Protein AF-A0A1F9MZT5-F1 (afdb_monomer_lite)

pLDDT: mean 84.38, std 18.91, range [40.41, 97.75]

Secondary structure (DSSP, 8-state):
-------------------SSHHHHHHHHHHHHHHT--HHHHHHHHHHHHHHHHHHHHTT-HHHHHHHHHHHHHH-EEETTTTEEE-GGGGHHHHHHHHHHHHHHHHH--

Sequence (110 aa):
MMQRLKWIVVAAGMFAFTGCGGSVGDYCEQWAKCEGGNDLDEDACVEKRTGEASVADVYDCGDEWDARMDCLAENSTCDSEKDKLESGDACDSEKDKLDACIDAGSAENP

Structure (mmCIF, N/CA/C/O backbone):
data_AF-A0A1F9MZT5-F1
#
_entry.id   AF-A0A1F9MZT5-F1
#
loop_
_atom_site.group_PDB
_atom_site.id
_atom_site.type_symbol
_atom_site.label_atom_id
_atom_site.label_alt_id
_atom_site.label_comp_id
_atom_site.label_asym_id
_atom_site.label_entity_id
_atom_site.label_seq_id
_atom_site.pdbx_PDB_ins_code
_atom_site.Cartn_x
_atom_site.Cartn_y
_atom_site.Cartn_z
_atom_site.occupancy
_atom_site.B_iso_or_equiv
_atom_site.auth_seq_id
_atom_site.auth_comp_id
_atom_site.auth_asym_id
_atom_site.auth_atom_id
_atom_site.pdbx_PDB_model_num
ATOM 1 N N . MET A 1 1 ? 47.373 -28.946 -13.566 1.00 40.41 1 MET A N 1
ATOM 2 C CA . MET A 1 1 ? 46.985 -28.134 -14.737 1.00 40.41 1 MET A CA 1
ATOM 3 C C . MET A 1 1 ? 45.495 -27.850 -14.593 1.00 40.41 1 MET A C 1
ATOM 5 O O . MET A 1 1 ? 44.720 -28.792 -14.525 1.00 40.41 1 MET A O 1
ATOM 9 N N . MET A 1 2 ? 45.135 -26.589 -14.347 1.00 46.78 2 MET A N 1
ATOM 10 C CA . MET A 1 2 ? 43.766 -26.125 -14.088 1.00 46.78 2 MET A CA 1
ATOM 11 C C . MET A 1 2 ? 43.021 -25.900 -15.407 1.00 46.78 2 MET A C 1
ATOM 13 O O . MET A 1 2 ? 43.546 -25.201 -16.267 1.00 46.78 2 MET A O 1
ATOM 17 N N . GLN A 1 3 ? 41.786 -26.390 -15.522 1.00 52.81 3 GLN A N 1
ATOM 18 C CA . GLN A 1 3 ? 40.801 -25.939 -16.517 1.00 52.81 3 GLN A CA 1
ATOM 19 C C . GLN A 1 3 ? 39.405 -26.283 -15.955 1.00 52.81 3 GLN A C 1
ATOM 21 O O . GLN A 1 3 ? 38.983 -27.428 -16.000 1.00 52.81 3 GLN A O 1
ATOM 26 N N . ARG A 1 4 ? 38.875 -25.488 -15.016 1.00 55.00 4 ARG A N 1
ATOM 27 C CA . ARG A 1 4 ? 38.036 -24.281 -15.185 1.00 55.00 4 ARG A CA 1
ATOM 28 C C . ARG A 1 4 ? 36.736 -24.525 -15.968 1.00 55.00 4 ARG A C 1
ATOM 30 O O . ARG A 1 4 ? 36.797 -24.710 -17.174 1.00 55.00 4 ARG A O 1
ATOM 37 N N . LEU A 1 5 ? 35.618 -24.310 -15.252 1.00 48.09 5 LEU A N 1
ATOM 38 C CA . LEU A 1 5 ? 34.267 -23.937 -15.720 1.00 48.09 5 LEU A CA 1
ATOM 39 C C . LEU A 1 5 ? 33.536 -24.996 -16.572 1.00 48.09 5 LEU A C 1
ATOM 41 O O . LEU A 1 5 ? 34.049 -25.457 -17.574 1.00 48.09 5 LEU A O 1
ATOM 45 N N . LYS A 1 6 ? 32.300 -25.404 -16.277 1.00 42.03 6 LYS A N 1
ATOM 46 C CA . LYS A 1 6 ? 31.129 -24.602 -15.899 1.00 42.03 6 LYS A CA 1
ATOM 47 C C . LYS A 1 6 ? 30.142 -25.518 -15.164 1.00 42.03 6 LYS A C 1
ATOM 49 O O . LYS A 1 6 ? 29.573 -26.418 -15.772 1.00 42.03 6 LYS A O 1
ATOM 54 N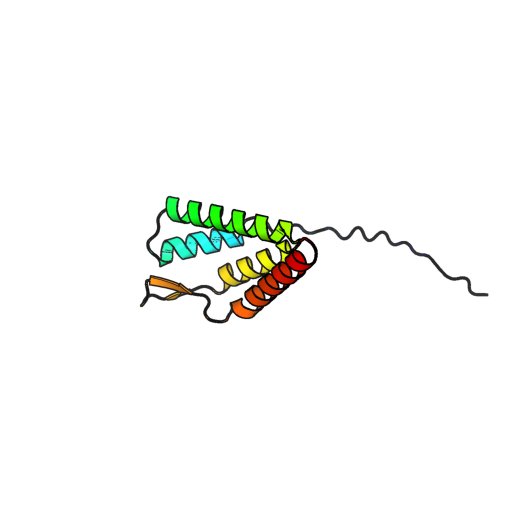 N . TRP A 1 7 ? 29.922 -25.275 -13.878 1.00 43.28 7 TRP A N 1
ATOM 55 C CA . TRP A 1 7 ? 28.711 -25.748 -13.216 1.00 43.28 7 TRP A CA 1
ATOM 56 C C . TRP A 1 7 ? 27.586 -24.819 -13.663 1.00 43.28 7 TRP A C 1
ATOM 58 O O . TRP A 1 7 ? 27.469 -23.708 -13.154 1.00 43.28 7 TRP A O 1
ATOM 68 N N . ILE A 1 8 ? 26.803 -25.229 -14.660 1.00 56.16 8 ILE A N 1
ATOM 69 C CA . ILE A 1 8 ? 25.488 -24.623 -14.875 1.00 56.16 8 ILE A CA 1
ATOM 70 C C . ILE A 1 8 ? 24.580 -25.286 -13.844 1.00 56.16 8 ILE A C 1
ATOM 72 O O . ILE A 1 8 ? 23.955 -26.310 -14.103 1.00 56.16 8 ILE A O 1
ATOM 76 N N . VAL A 1 9 ? 24.585 -24.736 -12.631 1.00 55.91 9 VAL A N 1
ATOM 77 C CA . VAL A 1 9 ? 23.478 -24.941 -11.705 1.00 55.91 9 VAL A CA 1
ATOM 78 C C . VAL A 1 9 ? 22.326 -24.160 -12.319 1.00 55.91 9 VAL A C 1
ATOM 80 O O . VAL A 1 9 ? 22.299 -22.934 -12.252 1.00 55.91 9 VAL A O 1
ATOM 83 N N . VAL A 1 10 ? 21.413 -24.862 -12.991 1.00 57.78 10 VAL A N 1
ATOM 84 C CA . VAL A 1 10 ? 20.081 -24.330 -13.280 1.00 57.78 10 VAL A CA 1
ATOM 85 C C . VAL A 1 10 ? 19.390 -24.228 -11.926 1.00 57.78 10 VAL A C 1
ATOM 87 O O . VAL A 1 10 ? 18.700 -25.144 -11.489 1.00 57.78 10 VAL A O 1
ATOM 90 N N . ALA A 1 11 ? 19.658 -23.139 -11.210 1.00 53.38 11 ALA A N 1
ATOM 91 C CA . ALA A 1 11 ? 18.785 -22.696 -10.147 1.00 53.38 11 ALA A CA 1
ATOM 92 C C . ALA A 1 11 ? 17.546 -22.153 -10.859 1.00 53.38 11 ALA A C 1
ATOM 94 O O . ALA A 1 11 ? 17.489 -20.985 -11.231 1.00 53.38 11 ALA A O 1
ATOM 95 N N . ALA A 1 12 ? 16.591 -23.043 -11.128 1.00 52.28 12 ALA A N 1
ATOM 96 C CA . ALA A 1 12 ? 15.211 -22.642 -11.312 1.00 52.28 12 ALA A CA 1
ATOM 97 C C . ALA A 1 12 ? 14.792 -22.024 -9.975 1.00 52.28 12 ALA A C 1
ATOM 99 O O . ALA A 1 12 ? 14.399 -22.729 -9.046 1.00 52.28 12 ALA A O 1
ATOM 100 N N . GLY A 1 13 ? 15.032 -20.718 -9.850 1.00 45.38 13 GLY A N 1
ATOM 101 C CA . GLY A 1 13 ? 14.492 -19.902 -8.782 1.00 45.38 13 GLY A CA 1
ATOM 102 C C . GLY A 1 13 ? 12.988 -20.054 -8.864 1.00 45.38 13 GLY A C 1
ATOM 103 O O . GLY A 1 13 ? 12.360 -19.640 -9.834 1.00 45.38 13 GLY A O 1
ATOM 104 N N . MET A 1 14 ? 12.453 -20.774 -7.893 1.00 45.94 14 MET A N 1
ATOM 105 C CA . MET A 1 14 ? 11.037 -20.903 -7.645 1.00 45.94 14 MET A CA 1
ATOM 106 C C . MET A 1 14 ? 10.525 -19.479 -7.423 1.00 45.94 14 MET A C 1
ATOM 108 O O . MET A 1 14 ? 10.788 -18.901 -6.373 1.00 45.94 14 MET A O 1
ATOM 112 N N . PHE A 1 15 ? 9.890 -18.894 -8.441 1.00 48.69 15 PHE A N 1
ATOM 113 C CA . PHE A 1 15 ? 9.092 -17.686 -8.283 1.00 48.69 15 PHE A CA 1
ATOM 114 C C . PHE A 1 15 ? 7.985 -18.051 -7.301 1.00 48.69 15 PHE A C 1
ATOM 116 O O . PHE A 1 15 ? 7.006 -18.713 -7.653 1.00 48.69 15 PHE A O 1
ATOM 123 N N . ALA A 1 16 ? 8.206 -17.722 -6.033 1.00 42.28 16 ALA A N 1
ATOM 124 C CA . ALA A 1 16 ? 7.153 -17.692 -5.048 1.00 42.28 16 ALA A CA 1
ATOM 125 C C . ALA A 1 16 ? 6.255 -16.514 -5.433 1.00 42.28 16 ALA A C 1
ATOM 127 O O . ALA A 1 16 ? 6.456 -15.401 -4.973 1.00 42.28 16 ALA A O 1
ATOM 128 N N . PHE A 1 17 ? 5.297 -16.770 -6.325 1.00 44.53 17 PHE A N 1
ATOM 129 C CA . PHE A 1 17 ? 4.117 -15.930 -6.494 1.00 44.53 17 PHE A CA 1
ATOM 130 C C . PHE A 1 17 ? 3.293 -16.033 -5.202 1.00 44.53 17 PHE A C 1
ATOM 132 O O . PHE A 1 17 ? 2.334 -16.798 -5.111 1.00 44.53 17 PHE A O 1
ATOM 139 N N . THR A 1 18 ? 3.727 -15.337 -4.157 1.00 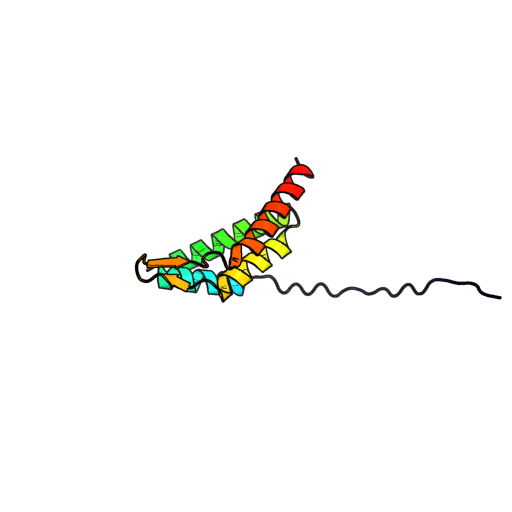45.53 18 THR A N 1
ATOM 140 C CA . THR A 1 18 ? 2.928 -15.051 -2.963 1.00 45.53 18 THR A CA 1
ATOM 141 C C . THR A 1 18 ? 2.528 -13.589 -3.049 1.00 45.53 18 THR A C 1
ATOM 143 O O . THR A 1 18 ? 3.114 -12.754 -2.381 1.00 45.53 18 THR A O 1
ATOM 146 N N . GLY A 1 19 ? 1.591 -13.285 -3.937 1.00 47.59 19 GLY A N 1
ATOM 147 C CA . GLY A 1 19 ? 1.232 -11.907 -4.256 1.00 47.59 19 GLY A CA 1
ATOM 148 C C . GLY A 1 19 ? -0.072 -11.870 -5.032 1.00 47.59 19 GLY A C 1
ATOM 149 O O . GLY A 1 19 ? -0.111 -11.553 -6.210 1.00 47.59 19 GLY A O 1
ATOM 150 N N . CYS A 1 20 ? -1.145 -12.393 -4.442 1.00 43.72 20 CYS A N 1
ATOM 151 C CA . CYS A 1 20 ? -2.476 -12.232 -5.022 1.00 43.72 20 CYS A CA 1
ATOM 152 C C . CYS A 1 20 ? -3.537 -12.348 -3.926 1.00 43.72 20 CYS A C 1
ATOM 154 O O . CYS A 1 20 ? -4.030 -13.433 -3.619 1.00 43.72 20 CYS A O 1
ATOM 156 N N . GLY A 1 21 ? -3.870 -11.205 -3.325 1.00 49.41 21 GLY A N 1
ATOM 157 C CA . GLY A 1 21 ? -5.202 -10.949 -2.766 1.00 49.41 21 GLY A CA 1
ATOM 158 C C . GLY A 1 21 ? -5.340 -10.886 -1.245 1.00 49.41 21 GLY A C 1
ATOM 159 O O . GLY A 1 21 ? -6.324 -10.318 -0.785 1.00 49.41 21 GLY A O 1
ATOM 160 N N . GLY A 1 22 ? -4.386 -11.406 -0.464 1.00 61.94 22 GLY A N 1
ATOM 161 C CA . GLY A 1 22 ? -4.494 -11.423 1.005 1.00 61.94 22 GLY A CA 1
ATOM 162 C C . GLY A 1 22 ? -4.503 -10.021 1.625 1.00 61.94 22 GLY A C 1
ATOM 163 O O . GLY A 1 22 ? -5.484 -9.619 2.242 1.00 61.94 22 GLY A O 1
ATOM 164 N N . SER A 1 23 ? -3.450 -9.241 1.382 1.00 83.50 23 SER A N 1
ATOM 165 C CA . SER A 1 23 ? -3.281 -7.900 1.957 1.00 83.50 23 SER A CA 1
ATOM 166 C C . SER A 1 23 ? -4.254 -6.857 1.407 1.00 83.50 23 SER A C 1
ATOM 168 O O . SER A 1 23 ? -4.647 -5.941 2.125 1.00 83.50 23 SER A O 1
ATOM 170 N N . VAL A 1 24 ? -4.709 -7.004 0.157 1.00 92.31 24 VAL A N 1
ATOM 171 C CA . VAL A 1 24 ? -5.735 -6.122 -0.426 1.00 92.31 24 VAL A CA 1
ATOM 172 C C . VAL A 1 24 ? -7.079 -6.301 0.278 1.00 92.31 24 VAL A C 1
ATOM 174 O O . VAL A 1 24 ? -7.698 -5.302 0.641 1.00 92.31 24 VAL A O 1
ATOM 177 N N . GLY A 1 25 ? -7.516 -7.549 0.481 1.00 91.50 25 GLY A N 1
ATOM 178 C CA . GLY A 1 25 ? -8.758 -7.847 1.195 1.00 91.50 25 GLY A CA 1
ATOM 179 C C . GLY A 1 25 ? -8.717 -7.314 2.625 1.00 91.50 25 GLY A C 1
ATOM 180 O O . GLY A 1 25 ? -9.580 -6.529 3.007 1.00 91.50 25 GLY A O 1
ATOM 181 N N . ASP A 1 26 ? -7.653 -7.632 3.365 1.00 92.69 26 ASP A N 1
ATOM 182 C CA . ASP A 1 26 ? -7.474 -7.181 4.750 1.00 92.69 26 ASP A CA 1
ATOM 183 C C . ASP A 1 26 ? -7.441 -5.646 4.862 1.00 92.69 26 ASP A C 1
ATOM 185 O O . ASP A 1 26 ? -8.021 -5.068 5.783 1.00 92.69 26 ASP A O 1
ATOM 189 N N . TYR A 1 27 ? -6.778 -4.955 3.929 1.00 95.12 27 TYR A N 1
ATOM 190 C CA . TYR A 1 27 ? -6.776 -3.492 3.887 1.00 95.12 27 TYR A CA 1
ATOM 191 C C . TYR A 1 27 ? -8.174 -2.925 3.599 1.00 95.12 27 TYR A C 1
ATOM 193 O O . TYR A 1 27 ? -8.605 -1.985 4.268 1.00 95.12 27 TYR A O 1
ATOM 201 N N . CYS A 1 28 ? -8.889 -3.479 2.617 1.00 96.94 28 CYS A N 1
ATOM 202 C CA . CYS A 1 28 ? -10.207 -2.989 2.217 1.00 96.94 28 CYS A CA 1
ATOM 203 C C . CYS A 1 28 ? -11.279 -3.251 3.282 1.00 96.94 28 CYS A C 1
ATOM 205 O O . CYS A 1 28 ? -12.093 -2.365 3.541 1.00 96.94 28 CYS A O 1
ATOM 207 N N . GLU A 1 29 ? -11.234 -4.398 3.962 1.00 95.25 29 GLU A N 1
ATOM 208 C CA . GLU A 1 29 ? -12.106 -4.696 5.102 1.00 95.25 29 GLU A CA 1
ATOM 209 C C . GLU A 1 29 ? -11.845 -3.707 6.255 1.00 95.25 29 GLU A C 1
ATOM 211 O O . GLU A 1 29 ? -12.778 -3.158 6.849 1.00 95.25 29 GLU A O 1
ATOM 216 N N . GLN A 1 30 ? -10.573 -3.432 6.572 1.00 95.00 30 GLN A N 1
ATOM 217 C CA . GLN A 1 30 ? -10.203 -2.441 7.590 1.00 95.00 30 GLN A CA 1
ATOM 218 C C . GLN A 1 30 ? -10.658 -1.028 7.213 1.00 95.00 30 GLN A C 1
ATOM 220 O O . GLN A 1 30 ? -11.159 -0.293 8.068 1.00 95.00 30 GLN A O 1
ATOM 225 N N . TRP A 1 31 ? -10.512 -0.657 5.941 1.00 96.19 31 TRP A N 1
ATOM 226 C CA . TRP A 1 31 ? -10.940 0.635 5.413 1.00 96.19 31 TRP A CA 1
ATOM 227 C C . TRP A 1 31 ? -12.458 0.793 5.515 1.00 96.19 31 TRP A C 1
ATOM 229 O O . TRP A 1 31 ? -12.927 1.752 6.127 1.00 96.19 31 TRP A O 1
ATOM 239 N N . ALA A 1 32 ? -13.226 -0.187 5.030 1.00 96.56 32 ALA A N 1
ATOM 240 C CA . ALA A 1 32 ? -14.683 -0.159 5.092 1.00 96.56 32 ALA A CA 1
ATOM 241 C C . ALA A 1 32 ? -15.180 -0.080 6.545 1.00 96.56 32 ALA A C 1
ATOM 243 O O . ALA A 1 32 ? -16.028 0.750 6.867 1.00 96.56 32 ALA A O 1
ATOM 244 N N . LYS A 1 33 ? -14.601 -0.867 7.462 1.00 94.69 33 LYS A N 1
ATOM 245 C CA . LYS A 1 33 ? -14.954 -0.803 8.891 1.00 94.69 33 LYS A CA 1
ATOM 246 C C . LYS A 1 33 ? -14.640 0.547 9.530 1.00 94.69 33 LYS A C 1
ATOM 248 O O . LYS A 1 33 ? -15.394 0.979 10.399 1.00 94.69 33 LYS A O 1
ATOM 253 N N . CYS A 1 34 ? -13.534 1.179 9.148 1.00 96.38 34 CYS A N 1
ATOM 254 C CA . CYS A 1 34 ? -13.117 2.459 9.710 1.00 96.38 34 CYS A CA 1
ATOM 255 C C . CYS A 1 34 ? -13.989 3.618 9.216 1.00 96.38 34 CYS A C 1
ATOM 257 O O . CYS A 1 34 ? -14.429 4.438 10.015 1.00 96.38 34 CYS A O 1
ATOM 259 N N . GLU A 1 35 ? -14.272 3.662 7.914 1.00 95.56 35 GLU A N 1
ATOM 260 C CA . GLU A 1 35 ? -14.944 4.804 7.278 1.00 95.56 35 GLU A CA 1
ATOM 261 C C . GLU A 1 35 ? -16.474 4.628 7.194 1.00 95.56 35 GLU A C 1
ATOM 263 O O . GLU A 1 35 ? -17.177 5.443 6.595 1.00 95.56 35 GLU A O 1
ATOM 268 N N . GLY A 1 36 ? -17.013 3.567 7.807 1.00 94.00 36 GLY A N 1
ATOM 269 C CA . GLY A 1 36 ? -18.451 3.280 7.835 1.00 94.00 36 GLY A CA 1
ATOM 270 C C . GLY A 1 36 ? -19.011 2.742 6.513 1.00 94.00 36 GLY A C 1
ATOM 271 O O . GLY A 1 36 ? -20.197 2.925 6.232 1.00 94.00 36 GLY A O 1
ATOM 272 N N . GLY A 1 37 ? -18.166 2.099 5.708 1.00 93.62 37 GLY A N 1
ATOM 273 C CA . GLY A 1 37 ? -18.539 1.410 4.477 1.00 93.62 37 GLY A CA 1
ATOM 274 C C . GLY A 1 37 ? -19.309 0.108 4.719 1.00 93.62 37 GLY A C 1
ATOM 275 O O . GLY A 1 37 ? -19.417 -0.400 5.837 1.00 93.62 37 GLY A O 1
ATOM 276 N N . ASN A 1 38 ? -19.866 -0.432 3.640 1.00 94.44 38 ASN A N 1
ATOM 277 C CA . ASN A 1 38 ? -20.522 -1.739 3.598 1.00 94.44 38 ASN A CA 1
ATOM 278 C C . ASN A 1 38 ? -19.815 -2.683 2.609 1.00 94.44 38 ASN A C 1
ATOM 280 O O . ASN A 1 38 ? -18.847 -2.294 1.963 1.00 94.44 38 ASN A O 1
ATOM 284 N N . ASP A 1 39 ? -20.332 -3.902 2.456 1.00 95.94 39 ASP A N 1
ATOM 285 C CA . ASP A 1 39 ? -19.766 -4.930 1.574 1.00 95.94 39 ASP A CA 1
ATOM 286 C C . ASP A 1 39 ? -19.558 -4.442 0.122 1.00 95.94 39 ASP A C 1
ATOM 288 O O . ASP A 1 39 ? -18.570 -4.798 -0.510 1.00 95.94 39 ASP A O 1
ATOM 292 N N . LEU A 1 40 ? -20.431 -3.571 -0.411 1.00 96.56 40 LEU A N 1
ATOM 293 C CA . LEU A 1 40 ? -20.246 -2.995 -1.753 1.00 96.56 40 LEU A CA 1
ATOM 294 C C . LEU A 1 40 ? -19.067 -2.019 -1.815 1.00 96.56 40 LEU A C 1
ATOM 296 O O . LEU A 1 40 ? -18.437 -1.891 -2.864 1.00 96.56 40 LEU A O 1
ATOM 300 N N . ASP A 1 41 ? -18.788 -1.308 -0.723 1.00 96.69 41 ASP A N 1
ATOM 301 C CA . ASP A 1 41 ? -17.643 -0.402 -0.639 1.00 96.69 41 ASP A CA 1
ATOM 302 C C . ASP A 1 41 ? -16.337 -1.203 -0.509 1.00 96.69 41 ASP A C 1
ATOM 304 O O . ASP A 1 41 ? -15.338 -0.857 -1.142 1.00 96.69 41 ASP A O 1
ATOM 308 N N . GLU A 1 42 ? -16.353 -2.300 0.255 1.00 95.75 42 GLU A N 1
ATOM 309 C CA . GLU A 1 42 ? -15.239 -3.251 0.336 1.00 95.75 42 GLU A CA 1
ATOM 310 C C . GLU A 1 42 ? -14.934 -3.867 -1.039 1.00 95.75 42 GLU A C 1
ATOM 312 O O . GLU A 1 42 ? -13.797 -3.779 -1.508 1.00 95.75 42 GLU A O 1
ATOM 317 N N . ASP A 1 43 ? -15.950 -4.390 -1.733 1.00 95.06 43 ASP A N 1
ATOM 318 C CA . ASP A 1 43 ? -15.813 -4.952 -3.082 1.00 95.06 43 ASP A CA 1
ATOM 319 C C . ASP A 1 43 ? -15.248 -3.917 -4.070 1.00 95.06 43 ASP A C 1
ATOM 321 O O . ASP A 1 43 ? -14.327 -4.210 -4.839 1.00 95.06 43 ASP A O 1
ATOM 325 N N . ALA A 1 44 ? -15.748 -2.677 -4.024 1.00 96.75 44 ALA A N 1
ATOM 326 C CA . ALA A 1 44 ? -15.252 -1.591 -4.866 1.00 96.75 44 ALA A CA 1
ATOM 327 C C . ALA A 1 44 ? -13.793 -1.223 -4.546 1.00 96.75 44 ALA A C 1
ATOM 329 O O . ALA A 1 44 ? -13.016 -0.907 -5.454 1.00 96.75 44 ALA A O 1
ATOM 330 N N . CYS A 1 45 ? -13.396 -1.275 -3.271 1.00 96.62 45 CYS A N 1
ATOM 331 C CA . CYS A 1 45 ? -12.004 -1.106 -2.865 1.00 96.62 45 CYS A CA 1
ATOM 332 C C . CYS A 1 45 ? -11.123 -2.214 -3.461 1.00 96.62 45 CYS A C 1
ATOM 334 O O . CYS A 1 45 ? -10.099 -1.905 -4.079 1.00 96.62 45 CYS A O 1
ATOM 336 N N . VAL A 1 46 ? -11.537 -3.480 -3.357 1.00 95.94 46 VAL A N 1
ATOM 337 C CA . VAL A 1 46 ? -10.798 -4.629 -3.905 1.00 95.94 46 VAL A CA 1
ATOM 338 C C . VAL A 1 46 ? -10.670 -4.535 -5.427 1.00 95.94 46 VAL A C 1
ATOM 340 O O . VAL A 1 46 ? -9.574 -4.719 -5.964 1.00 95.94 46 VAL A O 1
ATOM 343 N N . GLU A 1 47 ? -11.752 -4.199 -6.135 1.00 95.69 47 GLU A N 1
ATOM 344 C CA . GLU A 1 47 ? -11.736 -4.021 -7.592 1.00 95.69 47 GLU A CA 1
ATOM 345 C C . GLU A 1 47 ? -10.769 -2.902 -7.995 1.00 95.69 47 GLU A C 1
ATOM 347 O O . GLU A 1 47 ? -9.927 -3.084 -8.878 1.00 95.69 47 GLU A O 1
ATOM 352 N N . LYS A 1 48 ? -10.819 -1.763 -7.295 1.00 95.25 48 LYS A N 1
ATOM 353 C CA . LYS A 1 48 ? -9.907 -0.644 -7.539 1.00 95.25 48 LYS A CA 1
ATOM 354 C C . LYS A 1 48 ? -8.445 -1.045 -7.344 1.00 95.25 48 LYS A C 1
ATOM 356 O O . LYS A 1 48 ? -7.628 -0.762 -8.218 1.00 95.25 48 LYS A O 1
ATOM 361 N N . ARG A 1 49 ? -8.104 -1.694 -6.227 1.00 95.00 49 ARG A N 1
ATOM 362 C CA . ARG A 1 49 ? -6.721 -2.125 -5.945 1.00 95.00 49 ARG A CA 1
ATOM 363 C C . ARG A 1 49 ? -6.240 -3.195 -6.922 1.00 95.00 49 ARG A C 1
ATOM 365 O O . ARG A 1 49 ? -5.075 -3.188 -7.294 1.00 95.00 49 ARG A O 1
ATOM 372 N N . THR A 1 50 ? -7.133 -4.059 -7.399 1.00 92.00 50 THR A N 1
ATOM 373 C CA . THR A 1 50 ? -6.833 -5.025 -8.470 1.00 92.00 50 THR A CA 1
ATOM 374 C C . THR A 1 50 ? -6.540 -4.319 -9.799 1.00 92.00 50 THR A C 1
ATOM 376 O O . THR A 1 50 ? -5.630 -4.707 -10.535 1.00 92.00 50 THR A O 1
ATOM 379 N N . GLY A 1 51 ? -7.280 -3.250 -10.103 1.00 93.19 51 GLY A N 1
ATOM 380 C CA . GLY A 1 51 ? -6.994 -2.382 -11.244 1.00 93.19 51 GLY A CA 1
ATOM 381 C C . GLY A 1 51 ? -5.629 -1.700 -11.130 1.00 93.19 51 GLY A C 1
ATOM 382 O O . GLY A 1 51 ? -4.872 -1.688 -12.095 1.00 93.19 51 GLY A O 1
ATOM 383 N N . GLU A 1 52 ? -5.287 -1.183 -9.949 1.00 94.25 52 GLU A N 1
ATOM 384 C CA . GLU A 1 52 ? -3.975 -0.580 -9.673 1.00 94.25 52 GLU A CA 1
ATOM 385 C C . GLU A 1 52 ? -2.835 -1.609 -9.780 1.00 94.25 52 GLU A C 1
ATOM 387 O O . GLU A 1 52 ? -1.828 -1.310 -10.418 1.00 94.25 52 GLU A O 1
ATOM 392 N N . ALA A 1 53 ? -3.028 -2.834 -9.277 1.00 93.69 53 ALA A N 1
ATOM 393 C CA . ALA A 1 53 ? -2.092 -3.946 -9.468 1.00 93.69 53 ALA A CA 1
ATOM 394 C C . ALA A 1 53 ? -1.850 -4.229 -10.958 1.00 93.69 53 ALA A C 1
ATOM 396 O O . ALA A 1 53 ? -0.713 -4.313 -11.407 1.00 93.69 53 ALA A O 1
ATOM 397 N N . SER A 1 54 ? -2.925 -4.270 -11.753 1.00 93.19 54 SER A N 1
ATOM 398 C CA . SER A 1 54 ? -2.829 -4.489 -13.202 1.00 93.19 54 SER A CA 1
ATOM 399 C C . SER A 1 54 ? -2.064 -3.368 -13.914 1.00 93.19 54 SER A C 1
ATOM 401 O O . SER A 1 54 ? -1.388 -3.620 -14.906 1.00 93.19 54 SER A O 1
ATOM 403 N N . VAL A 1 55 ? -2.173 -2.121 -13.437 1.00 91.56 55 VAL A N 1
ATOM 404 C CA . VAL A 1 55 ? -1.385 -0.995 -13.963 1.00 91.56 55 VAL A CA 1
ATOM 405 C C . VAL A 1 55 ? 0.085 -1.139 -13.578 1.00 91.56 55 VAL A C 1
ATOM 407 O O . VAL A 1 55 ? 0.941 -0.919 -14.428 1.00 91.56 55 VAL A O 1
ATOM 410 N N . ALA A 1 56 ? 0.389 -1.523 -12.338 1.00 93.06 56 ALA A N 1
ATOM 411 C CA . ALA A 1 56 ? 1.763 -1.767 -11.908 1.00 93.06 56 ALA A CA 1
ATOM 412 C C . ALA A 1 56 ? 2.416 -2.895 -12.727 1.00 93.06 56 ALA A C 1
ATOM 414 O O . ALA A 1 56 ? 3.533 -2.725 -13.211 1.00 93.06 56 ALA A O 1
ATOM 415 N N . ASP A 1 57 ? 1.690 -3.984 -12.985 1.00 92.38 57 ASP A N 1
ATOM 416 C CA . ASP A 1 57 ? 2.151 -5.103 -13.816 1.00 92.38 57 ASP A CA 1
ATOM 417 C C . ASP A 1 57 ? 2.470 -4.695 -15.261 1.00 92.38 57 ASP A C 1
ATOM 419 O O . ASP A 1 57 ? 3.400 -5.230 -15.859 1.00 92.38 57 ASP A O 1
ATOM 423 N N . VAL A 1 58 ? 1.745 -3.727 -15.839 1.00 95.00 58 VAL A N 1
ATOM 424 C CA . VAL A 1 58 ? 2.058 -3.195 -17.184 1.00 95.00 58 VAL A CA 1
ATOM 425 C C . VAL A 1 58 ? 3.462 -2.581 -17.241 1.00 95.00 58 VAL A C 1
ATOM 427 O O . VAL A 1 58 ? 4.081 -2.576 -18.306 1.00 95.00 58 VAL A O 1
ATOM 430 N N . TYR A 1 59 ? 3.966 -2.093 -16.110 1.00 92.56 59 TYR A N 1
ATOM 431 C CA . TYR A 1 59 ? 5.300 -1.515 -15.970 1.00 92.56 59 TYR A CA 1
ATOM 432 C C . TYR A 1 59 ? 6.304 -2.466 -15.299 1.00 92.56 59 TYR A C 1
ATOM 434 O O . TYR A 1 59 ? 7.381 -2.016 -14.925 1.00 92.56 59 TYR A O 1
ATOM 442 N N . ASP A 1 60 ? 5.970 -3.755 -15.153 1.00 94.50 60 ASP A N 1
ATOM 443 C CA . ASP A 1 60 ? 6.762 -4.753 -14.418 1.00 94.50 60 ASP A CA 1
ATOM 444 C C . ASP A 1 60 ? 7.014 -4.378 -12.932 1.00 94.50 60 ASP A C 1
ATOM 446 O O . ASP A 1 60 ? 8.002 -4.803 -12.338 1.00 94.50 60 ASP A O 1
ATOM 450 N N . CYS A 1 61 ? 6.100 -3.612 -12.316 1.00 95.88 61 CYS A N 1
ATOM 451 C CA . CYS A 1 61 ? 6.188 -3.091 -10.938 1.00 95.88 61 CYS A CA 1
ATOM 452 C C . CYS A 1 61 ? 5.272 -3.810 -9.927 1.00 95.88 61 CYS A C 1
ATOM 454 O O . CYS A 1 61 ? 4.876 -3.230 -8.910 1.00 95.88 61 CYS A O 1
ATOM 456 N N . GLY A 1 62 ? 4.860 -5.046 -10.225 1.00 94.31 62 GLY A N 1
ATOM 457 C CA . GLY A 1 62 ? 3.940 -5.817 -9.380 1.00 94.31 62 GLY A CA 1
ATOM 458 C C . GLY A 1 62 ? 4.487 -6.083 -7.970 1.00 94.31 62 GLY A C 1
ATOM 459 O O . GLY A 1 62 ? 3.754 -5.965 -6.991 1.00 94.31 62 GLY A O 1
ATOM 460 N N . ASP A 1 63 ? 5.792 -6.338 -7.844 1.00 93.81 63 ASP A N 1
ATOM 461 C CA . ASP A 1 63 ? 6.438 -6.602 -6.550 1.00 93.81 63 ASP A CA 1
ATOM 462 C C . ASP A 1 63 ? 6.415 -5.359 -5.636 1.00 93.81 63 ASP A C 1
ATOM 464 O O . ASP A 1 63 ? 6.148 -5.457 -4.435 1.00 93.81 63 ASP A O 1
ATOM 468 N N . GLU A 1 64 ? 6.671 -4.167 -6.185 1.00 96.62 64 GLU A N 1
ATOM 469 C CA . GLU A 1 64 ? 6.576 -2.904 -5.448 1.00 96.62 64 GLU A CA 1
ATOM 470 C C . GLU A 1 64 ? 5.131 -2.583 -5.050 1.00 96.62 64 GLU A C 1
ATOM 472 O O . GLU A 1 64 ? 4.894 -2.007 -3.982 1.00 96.62 64 GLU A O 1
ATOM 477 N N . TRP A 1 65 ? 4.163 -2.963 -5.888 1.00 95.88 65 TRP A N 1
ATOM 478 C CA . TRP A 1 65 ? 2.744 -2.815 -5.580 1.00 95.88 65 TRP A CA 1
ATOM 479 C C . 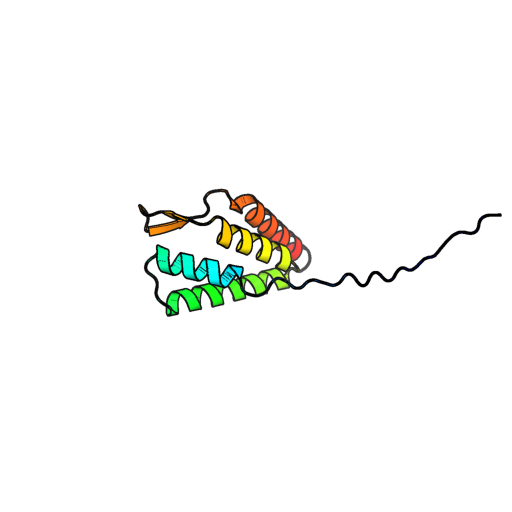TRP A 1 65 ? 2.337 -3.690 -4.394 1.00 95.88 65 TRP A C 1
ATOM 481 O O . TRP A 1 65 ? 1.740 -3.189 -3.435 1.00 95.88 65 TRP A O 1
ATOM 491 N N . ASP A 1 66 ? 2.711 -4.966 -4.426 1.00 94.19 66 ASP A N 1
ATOM 492 C CA . ASP A 1 66 ? 2.428 -5.914 -3.352 1.00 94.19 66 ASP A CA 1
ATOM 493 C C . ASP A 1 66 ? 3.088 -5.474 -2.041 1.00 94.19 66 ASP A C 1
ATOM 495 O O . ASP A 1 66 ? 2.416 -5.393 -1.012 1.00 94.19 66 ASP A O 1
ATOM 499 N N . ALA A 1 67 ? 4.358 -5.056 -2.079 1.00 95.31 67 ALA A N 1
ATOM 500 C CA . ALA A 1 67 ? 5.059 -4.544 -0.900 1.00 95.31 67 ALA A CA 1
ATOM 501 C C . ALA A 1 67 ? 4.346 -3.335 -0.268 1.00 95.31 67 ALA A C 1
ATOM 503 O O . ALA A 1 67 ? 4.290 -3.196 0.958 1.00 95.31 67 ALA A O 1
ATOM 504 N N . ARG A 1 68 ? 3.770 -2.455 -1.096 1.00 95.44 68 ARG A N 1
ATOM 505 C CA . ARG A 1 68 ? 2.968 -1.328 -0.615 1.00 95.44 68 ARG A CA 1
ATOM 506 C C . ARG A 1 68 ? 1.659 -1.790 0.017 1.00 95.44 68 ARG A C 1
ATOM 508 O O . ARG A 1 68 ? 1.290 -1.263 1.067 1.00 95.44 68 ARG A O 1
ATOM 515 N N . MET A 1 69 ? 0.952 -2.731 -0.602 1.00 95.38 69 MET A N 1
ATOM 516 C CA . MET A 1 69 ? -0.312 -3.237 -0.062 1.00 95.38 69 MET A CA 1
ATOM 517 C C . MET A 1 69 ? -0.115 -3.998 1.247 1.00 95.38 69 MET A C 1
ATOM 519 O O . MET A 1 69 ? -0.894 -3.790 2.176 1.00 95.38 69 MET A O 1
ATOM 523 N N . ASP A 1 70 ? 0.954 -4.782 1.360 1.00 94.7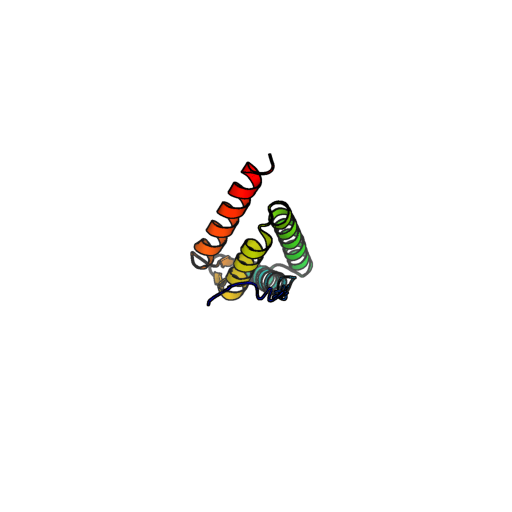5 70 ASP A N 1
ATOM 524 C CA . ASP A 1 70 ? 1.338 -5.452 2.602 1.00 94.75 70 ASP A CA 1
ATOM 525 C C . ASP A 1 70 ? 1.620 -4.431 3.710 1.00 94.75 70 ASP A C 1
ATOM 527 O O . ASP A 1 70 ? 1.047 -4.522 4.797 1.00 94.75 70 ASP A O 1
ATOM 531 N N . CYS A 1 71 ? 2.404 -3.385 3.422 1.00 95.81 71 CYS A N 1
ATOM 532 C CA . CYS A 1 71 ? 2.654 -2.329 4.402 1.00 95.81 71 CYS A CA 1
ATOM 533 C C . CYS A 1 71 ? 1.356 -1.665 4.872 1.00 95.81 71 CYS A C 1
ATOM 535 O O . CYS A 1 71 ? 1.160 -1.468 6.075 1.00 95.81 71 CYS A O 1
ATOM 537 N N . LEU A 1 72 ? 0.461 -1.328 3.937 1.00 95.56 72 LEU A N 1
ATOM 538 C CA . LEU A 1 72 ? -0.815 -0.699 4.259 1.00 95.56 72 LEU A CA 1
ATOM 539 C C . LEU A 1 72 ? -1.699 -1.618 5.104 1.00 95.56 72 LEU A C 1
ATOM 541 O O . LEU A 1 72 ? -2.299 -1.134 6.061 1.00 95.56 72 LEU A O 1
ATOM 545 N N . ALA A 1 73 ? -1.770 -2.910 4.792 1.00 94.19 73 ALA A N 1
ATOM 546 C CA . ALA A 1 73 ? -2.548 -3.872 5.566 1.00 94.19 73 ALA A CA 1
ATOM 547 C C . ALA A 1 73 ? -2.027 -4.020 7.006 1.00 94.19 73 ALA A C 1
ATOM 549 O O . ALA A 1 73 ? -2.828 -4.157 7.931 1.00 94.19 73 ALA A O 1
ATOM 550 N N . GLU A 1 74 ? -0.705 -3.952 7.200 1.00 94.38 74 GLU A N 1
ATOM 551 C CA . GLU A 1 74 ? -0.051 -4.128 8.501 1.00 94.38 74 GLU A CA 1
ATOM 552 C C . GLU A 1 74 ? -0.011 -2.861 9.370 1.00 94.38 74 GLU A C 1
ATOM 554 O O . GLU A 1 74 ? -0.050 -2.957 10.598 1.00 94.38 74 GLU A O 1
ATOM 559 N N . ASN A 1 75 ? 0.107 -1.677 8.758 1.00 94.88 75 ASN A N 1
ATOM 560 C CA . ASN A 1 75 ? 0.423 -0.432 9.475 1.00 94.88 75 ASN A CA 1
ATOM 561 C C . ASN A 1 75 ? -0.707 0.598 9.462 1.00 94.88 75 ASN A C 1
ATOM 563 O O . ASN A 1 75 ? -0.623 1.601 10.176 1.00 94.88 75 ASN A O 1
ATOM 567 N N . SER A 1 76 ? -1.753 0.393 8.663 1.00 95.12 76 SER A N 1
ATOM 568 C CA . SER A 1 76 ? -2.885 1.312 8.669 1.00 95.12 76 SER A CA 1
ATOM 569 C C . SER A 1 76 ? -3.692 1.180 9.955 1.00 95.12 76 SER A C 1
ATOM 571 O O . SER A 1 76 ? -4.002 0.087 10.420 1.00 95.12 76 SER A O 1
ATOM 573 N N . THR A 1 77 ? -4.070 2.315 10.527 1.00 95.50 77 THR A N 1
ATOM 574 C CA . THR A 1 77 ? -4.888 2.388 11.737 1.00 95.50 77 THR A CA 1
ATOM 575 C C . THR A 1 77 ? -6.033 3.363 11.527 1.00 95.50 77 THR A C 1
ATOM 577 O O . THR A 1 77 ? -5.915 4.330 10.774 1.00 95.50 77 THR A O 1
ATOM 580 N N . CYS A 1 78 ? -7.174 3.087 12.156 1.00 96.69 78 CYS A N 1
ATOM 581 C CA . CYS A 1 78 ? -8.329 3.965 12.050 1.00 96.69 78 CYS A CA 1
ATOM 582 C C . CYS A 1 78 ? -8.136 5.192 12.946 1.00 96.69 78 CYS A C 1
ATOM 584 O O . CYS A 1 78 ? -8.091 5.065 14.173 1.00 96.69 78 CYS A O 1
ATOM 586 N N . ASP A 1 79 ? -8.045 6.372 12.338 1.00 94.75 79 ASP A N 1
ATOM 587 C CA . ASP A 1 79 ? -8.122 7.636 13.056 1.00 94.75 79 ASP A CA 1
ATOM 588 C C . ASP A 1 79 ? -9.586 7.908 13.418 1.00 94.75 79 ASP A C 1
ATOM 590 O O . ASP A 1 79 ? -10.379 8.370 12.597 1.00 94.75 79 ASP A O 1
ATOM 594 N N . SER A 1 80 ? -9.936 7.628 14.674 1.00 88.50 80 SER A N 1
ATOM 595 C CA . SER A 1 80 ? -11.290 7.802 15.205 1.00 88.50 80 SER A CA 1
ATOM 596 C C . SER A 1 80 ? -11.760 9.258 15.291 1.00 88.50 80 SER A C 1
ATOM 598 O O . SER A 1 80 ? -12.937 9.493 15.537 1.00 88.50 80 SER A O 1
ATOM 600 N N . GLU A 1 81 ? -10.868 10.246 15.166 1.00 92.62 81 GLU A N 1
ATOM 601 C CA . GLU A 1 81 ? -11.277 11.656 15.121 1.00 92.62 8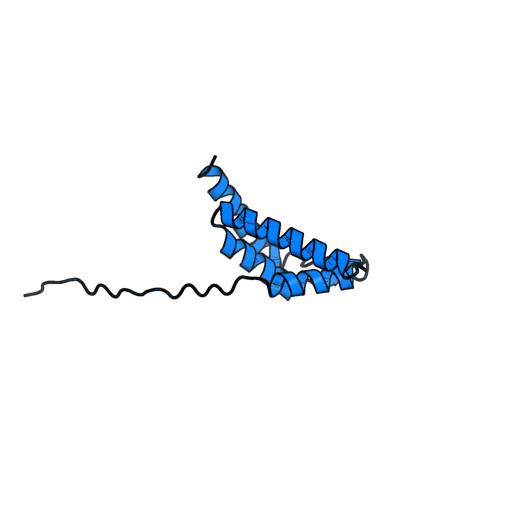1 GLU A CA 1
ATOM 602 C C . GLU A 1 81 ? -11.692 12.082 13.709 1.00 92.62 81 GLU A C 1
ATOM 604 O O . GLU A 1 81 ? -12.453 13.040 13.552 1.00 92.62 81 GLU A O 1
ATOM 609 N N . LYS A 1 82 ? -11.185 11.382 12.686 1.00 92.12 82 LYS A N 1
ATOM 610 C CA . LYS A 1 82 ? -11.423 11.687 11.269 1.00 92.12 82 LYS A CA 1
ATOM 611 C C . LYS A 1 82 ? -12.271 10.643 10.543 1.00 92.12 82 LYS A C 1
ATOM 613 O O . LYS A 1 82 ? -12.577 10.873 9.375 1.00 92.12 82 LYS A O 1
ATOM 618 N N . ASP A 1 83 ? -12.593 9.529 11.202 1.00 91.88 83 ASP A N 1
ATOM 619 C CA . ASP A 1 83 ? -13.216 8.340 10.609 1.00 91.88 83 ASP A CA 1
ATOM 620 C C . ASP A 1 83 ? -12.485 7.916 9.328 1.00 91.88 83 ASP A C 1
ATOM 622 O O . ASP A 1 83 ? -13.086 7.764 8.266 1.00 91.88 83 ASP A O 1
ATOM 626 N N . LYS A 1 84 ? -11.150 7.830 9.410 1.00 94.88 84 LYS A N 1
ATOM 627 C CA . LYS A 1 84 ? -10.289 7.611 8.245 1.00 94.88 84 LYS A CA 1
ATOM 628 C C . LYS A 1 84 ? -9.181 6.616 8.530 1.00 94.88 84 LYS A C 1
ATOM 630 O O . LYS A 1 84 ? -8.501 6.709 9.553 1.00 94.88 84 LYS A O 1
ATOM 635 N N . LEU A 1 85 ? -8.967 5.691 7.599 1.00 95.31 85 LEU A N 1
ATOM 636 C CA . LEU A 1 85 ? -7.872 4.737 7.700 1.00 95.31 85 LEU A CA 1
ATOM 637 C C . LEU A 1 85 ? -6.560 5.404 7.244 1.00 95.31 85 LEU A C 1
ATOM 639 O O . LEU A 1 85 ? -6.435 5.827 6.093 1.00 95.31 85 LEU A O 1
ATOM 643 N N . GLU A 1 86 ? -5.575 5.508 8.140 1.00 94.56 86 GLU A N 1
ATOM 644 C CA . GLU A 1 86 ? -4.293 6.168 7.868 1.00 94.56 86 GLU A CA 1
ATOM 645 C C . GLU A 1 86 ? -3.109 5.286 8.298 1.00 94.56 86 GLU A C 1
ATOM 647 O O . GLU A 1 86 ? -3.098 4.718 9.389 1.00 94.56 86 GLU A O 1
ATOM 652 N N . SER A 1 87 ? -2.076 5.204 7.457 1.00 93.31 87 SER A N 1
ATOM 653 C CA . SER A 1 87 ? -0.774 4.610 7.805 1.00 93.31 87 SER A CA 1
ATOM 654 C C . SER A 1 87 ? 0.218 5.636 8.365 1.00 93.31 87 SER A C 1
ATOM 656 O O . SER A 1 87 ? 1.328 5.278 8.755 1.00 93.31 87 SER A O 1
ATOM 658 N N . GLY A 1 88 ? -0.134 6.929 8.339 1.00 91.69 88 GLY A N 1
ATOM 659 C CA . GLY A 1 88 ? 0.846 8.012 8.454 1.00 91.69 88 GLY A CA 1
ATOM 660 C C . GLY A 1 88 ? 1.995 7.808 7.461 1.00 91.69 88 GLY A C 1
ATOM 661 O O . GLY A 1 88 ? 1.780 7.289 6.365 1.00 91.69 88 GLY A O 1
ATOM 662 N N . ASP A 1 89 ? 3.211 8.118 7.903 1.00 95.06 89 ASP A N 1
ATOM 663 C CA . ASP A 1 89 ? 4.430 8.006 7.092 1.00 95.06 89 ASP A CA 1
ATOM 664 C C . ASP A 1 89 ? 4.994 6.564 7.046 1.00 95.06 89 ASP A C 1
ATOM 666 O O . ASP A 1 89 ? 6.058 6.318 6.476 1.00 95.06 89 ASP A O 1
ATOM 670 N N . ALA A 1 90 ? 4.323 5.584 7.675 1.00 95.38 90 ALA A N 1
ATOM 671 C CA . ALA A 1 90 ? 4.854 4.225 7.846 1.00 95.38 90 ALA A CA 1
ATOM 672 C C . ALA A 1 90 ? 5.089 3.484 6.519 1.00 95.38 90 ALA A C 1
ATOM 674 O O . ALA A 1 90 ? 5.971 2.634 6.457 1.00 95.38 90 ALA A O 1
ATOM 675 N N . CYS A 1 91 ? 4.325 3.830 5.478 1.00 96.31 91 CYS A N 1
ATOM 676 C CA . CYS A 1 91 ? 4.372 3.192 4.159 1.00 96.31 91 CYS A CA 1
ATOM 677 C C . CYS A 1 91 ? 4.838 4.133 3.041 1.00 96.31 91 CYS A C 1
ATOM 679 O O . CYS A 1 91 ? 4.672 3.820 1.859 1.00 96.31 91 CYS A O 1
ATOM 681 N N . ASP A 1 92 ? 5.415 5.287 3.394 1.00 97.31 92 ASP A N 1
ATOM 682 C CA . ASP A 1 92 ? 5.920 6.252 2.412 1.00 97.31 92 ASP A CA 1
ATOM 683 C C . ASP A 1 92 ? 7.091 5.676 1.612 1.00 97.31 92 ASP A C 1
ATOM 685 O O . ASP A 1 92 ? 7.170 5.873 0.407 1.00 97.31 92 ASP A O 1
ATOM 689 N N . SER A 1 93 ? 7.950 4.876 2.250 1.00 97.62 93 SER A N 1
ATOM 690 C CA . SER A 1 93 ? 9.055 4.176 1.579 1.00 97.62 93 SER A CA 1
ATOM 691 C C . SER A 1 93 ? 8.555 3.254 0.460 1.00 97.62 93 SER A C 1
ATOM 693 O O . SER A 1 93 ? 9.099 3.252 -0.642 1.00 97.62 93 SER A O 1
ATOM 695 N N . GLU A 1 94 ? 7.524 2.457 0.725 1.00 96.75 94 GLU A N 1
ATOM 696 C CA . GLU A 1 94 ? 6.973 1.483 -0.220 1.00 96.75 94 GLU A CA 1
ATOM 697 C C . GLU A 1 94 ? 6.195 2.192 -1.328 1.00 96.75 94 GLU A C 1
ATOM 699 O O . GLU A 1 94 ? 6.297 1.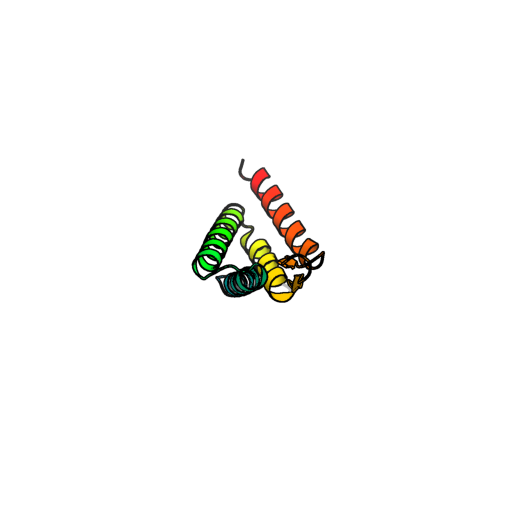816 -2.495 1.00 96.75 94 GLU A O 1
ATOM 704 N N . LYS A 1 95 ? 5.495 3.278 -0.984 1.00 96.44 95 LYS A N 1
ATOM 705 C CA . LYS A 1 95 ? 4.901 4.190 -1.961 1.00 96.44 95 LYS A CA 1
ATOM 706 C C . LYS A 1 95 ? 5.962 4.793 -2.889 1.00 96.44 95 LYS A C 1
ATOM 708 O O . LYS A 1 95 ? 5.781 4.736 -4.099 1.00 96.44 95 LYS A O 1
ATOM 713 N N . ASP A 1 96 ? 7.050 5.335 -2.350 1.00 97.75 96 ASP A N 1
ATOM 714 C CA . ASP A 1 96 ? 8.103 5.977 -3.141 1.00 97.75 96 ASP A CA 1
ATOM 715 C C . ASP A 1 96 ? 8.804 4.977 -4.071 1.00 97.75 96 ASP A C 1
ATOM 717 O O . ASP A 1 96 ? 9.137 5.315 -5.206 1.00 97.75 96 ASP A O 1
ATOM 721 N N . LYS A 1 97 ? 9.009 3.731 -3.619 1.00 97.12 97 LYS A N 1
ATOM 722 C CA . LYS A 1 97 ? 9.563 2.652 -4.456 1.00 97.12 97 LYS A CA 1
ATOM 723 C C . LYS A 1 97 ? 8.640 2.311 -5.623 1.00 97.12 97 LYS A C 1
ATOM 725 O O . LYS A 1 97 ? 9.117 2.210 -6.749 1.00 97.12 97 LYS A O 1
ATOM 730 N N . LEU A 1 98 ? 7.342 2.165 -5.358 1.00 96.06 98 LEU A N 1
ATOM 731 C CA . LEU A 1 98 ? 6.343 1.911 -6.392 1.00 96.06 98 LEU A CA 1
ATOM 732 C C . LEU A 1 98 ? 6.275 3.058 -7.404 1.00 96.06 98 LEU A C 1
ATOM 734 O O . LEU A 1 98 ? 6.327 2.810 -8.606 1.00 96.06 98 LEU A O 1
ATOM 738 N N . ASP A 1 99 ? 6.188 4.301 -6.926 1.00 96.56 99 ASP A N 1
ATOM 739 C CA . ASP A 1 99 ? 6.130 5.483 -7.789 1.00 96.56 99 ASP A CA 1
ATOM 740 C C . ASP A 1 99 ? 7.389 5.560 -8.670 1.00 96.56 99 ASP A C 1
ATOM 742 O O . ASP A 1 99 ? 7.292 5.715 -9.886 1.00 96.56 99 ASP A O 1
ATOM 746 N N . ALA A 1 100 ? 8.574 5.355 -8.083 1.00 96.88 100 ALA A N 1
ATOM 747 C CA . ALA A 1 100 ? 9.831 5.336 -8.824 1.00 96.88 100 ALA A CA 1
ATOM 748 C C . ALA A 1 100 ? 9.898 4.203 -9.863 1.00 96.88 100 ALA A C 1
ATOM 750 O O . ALA A 1 100 ? 10.470 4.403 -10.937 1.00 96.88 100 ALA A O 1
ATOM 751 N N . CYS A 1 101 ? 9.329 3.032 -9.563 1.00 96.88 101 CYS A N 1
ATOM 752 C CA . CYS A 1 101 ? 9.251 1.926 -10.511 1.00 96.88 101 CYS A CA 1
ATOM 753 C C . CYS A 1 101 ? 8.346 2.276 -11.699 1.00 96.88 101 CYS A C 1
ATOM 755 O O . CYS A 1 101 ? 8.779 2.179 -12.848 1.00 96.88 101 CYS A O 1
ATOM 757 N N . ILE A 1 102 ? 7.125 2.757 -11.437 1.00 94.06 102 ILE A N 1
ATOM 758 C CA . ILE A 1 102 ? 6.168 3.133 -12.489 1.00 94.06 102 ILE A CA 1
ATOM 759 C C . ILE A 1 102 ? 6.739 4.254 -13.364 1.00 94.06 102 ILE A C 1
ATOM 761 O O . ILE A 1 102 ? 6.619 4.196 -14.590 1.00 94.06 102 ILE A O 1
ATOM 765 N N . ASP A 1 103 ? 7.394 5.250 -12.763 1.00 94.56 103 ASP A N 1
ATOM 766 C CA . ASP A 1 103 ? 8.040 6.343 -13.493 1.00 94.56 103 ASP A CA 1
ATOM 767 C C . ASP A 1 103 ? 9.165 5.831 -14.407 1.00 94.56 103 ASP A C 1
ATOM 769 O O . ASP A 1 103 ? 9.274 6.258 -15.562 1.00 94.56 103 ASP A O 1
ATOM 773 N N . ALA A 1 104 ? 9.988 4.897 -13.919 1.00 93.19 104 ALA A N 1
ATOM 774 C CA . ALA A 1 104 ? 11.036 4.269 -14.717 1.00 93.19 104 ALA A CA 1
ATOM 775 C C . ALA A 1 104 ? 10.446 3.448 -15.878 1.00 93.19 104 ALA A C 1
ATOM 777 O O . ALA A 1 104 ? 10.823 3.672 -17.030 1.00 93.19 104 ALA A O 1
ATOM 778 N N . GLY A 1 105 ? 9.463 2.584 -15.606 1.00 89.19 105 GLY A N 1
ATOM 779 C CA . GLY A 1 105 ? 8.807 1.761 -16.626 1.00 89.19 105 GLY A CA 1
ATOM 780 C C . GLY A 1 105 ? 8.059 2.589 -17.677 1.00 89.19 105 GLY A C 1
ATOM 781 O O . GLY A 1 105 ? 8.092 2.272 -18.867 1.00 89.19 105 GLY A O 1
ATOM 782 N N . SER A 1 106 ? 7.451 3.709 -17.274 1.00 86.19 106 SER A N 1
ATOM 783 C CA . SER A 1 106 ? 6.770 4.645 -18.183 1.00 86.19 106 SER A CA 1
ATOM 784 C C . SER A 1 106 ? 7.733 5.372 -19.123 1.00 86.19 106 SER A C 1
ATOM 786 O O . SER A 1 106 ? 7.355 5.747 -20.232 1.00 86.19 106 SER A O 1
ATOM 788 N N . ALA A 1 107 ? 8.984 5.583 -18.705 1.00 82.75 107 ALA A N 1
ATOM 789 C CA . ALA A 1 107 ? 10.014 6.168 -19.560 1.00 82.75 107 ALA A CA 1
ATOM 790 C C . ALA A 1 107 ? 10.578 5.158 -20.579 1.00 82.75 107 ALA A C 1
ATOM 792 O O . ALA A 1 107 ? 11.039 5.560 -21.651 1.00 82.75 107 ALA A O 1
ATOM 793 N N . GLU A 1 108 ? 10.548 3.863 -20.252 1.00 70.19 108 GLU A N 1
ATOM 794 C CA . GLU A 1 108 ? 11.036 2.772 -21.104 1.00 70.19 108 GLU A CA 1
ATOM 795 C C . GLU A 1 108 ? 9.979 2.268 -22.108 1.00 70.19 108 GLU A C 1
ATOM 797 O O . GLU A 1 108 ? 10.348 1.843 -23.206 1.00 70.19 108 GLU A O 1
ATOM 802 N N . ASN A 1 109 ? 8.684 2.392 -21.783 1.00 54.53 109 ASN A N 1
ATOM 803 C CA . ASN A 1 109 ? 7.538 2.068 -22.647 1.00 54.53 109 ASN A CA 1
ATOM 804 C C . ASN A 1 109 ? 6.655 3.311 -22.931 1.00 54.53 109 ASN A C 1
ATOM 806 O O . ASN A 1 109 ? 5.570 3.426 -22.355 1.00 54.53 109 ASN A O 1
ATOM 810 N N . PRO A 1 110 ? 7.104 4.248 -23.795 1.00 54.22 110 PRO A N 1
ATOM 811 C CA . PRO A 1 110 ? 6.368 5.475 -24.121 1.00 54.22 110 PRO A CA 1
ATOM 812 C C . PRO A 1 110 ? 5.141 5.274 -25.026 1.00 54.22 110 PRO A C 1
ATOM 814 O O . PRO A 1 110 ? 5.124 4.314 -25.834 1.00 54.22 110 PRO A O 1
#

Radius of gyration: 19.13 Å; chains: 1; bounding box: 68×40×39 Å

Foldseek 3Di:
DDDDDDDPPPPPPPPPPPQPDDLQLLLLVQFCVLLVHDPVSSVVSSVVLVVVLVLLVLLVNNVLSRLLSNQLSPQWDRPNVVSGTDSDCSRVVSVVSSVVSSVVSVVVPD